Protein AF-A0A363RT65-F1 (afdb_monomer)

Mean predicted aligned error: 19.85 Å

Secondary structure (DSSP, 8-state):
-HHHHHHHHHHHHHHHHHHHHHHHHHHHHHHHHHHHHHHHHHHHHHHHHSS----SS----HHHHHHHHHHHHHHHHHHHHHHHHHTT-SS----------------------

Sequence (113 aa):
MNELLATVVSWTLRIAMVLAGLVFFVSLMVVAAIAAMLWAVRLLWAKVTGKPVVPFAFKMNPASGWTTVYRSTARWSANKGARAAESAASPSGMRASVIDVTDVEPREIRSQH

Radius of gyration: 35.91 Å; Cα contacts (8 Å, |Δi|>4): 6; chains: 1; bounding box: 56×55×102 Å

Solvent-accessible surface area (backbone atoms only — not comparable to full-atom values): 7000 Å² total; per-residue (Å²): 112,68,66,60,51,53,52,51,50,55,50,50,53,50,51,50,52,52,51,53,50,48,54,51,51,52,49,51,50,52,52,51,49,52,51,50,48,54,48,49,51,56,55,46,42,38,68,73,65,73,51,73,70,80,66,86,64,69,85,72,53,73,70,56,61,54,52,54,52,52,50,51,48,51,51,52,51,49,49,51,50,48,55,56,47,62,76,67,63,77,93,77,83,80,83,84,73,76,79,81,76,79,81,79,81,82,80,82,79,81,78,86,126

pLDDT: mean 71.53, std 18.25, range [36.97, 98.0]

Structure (mmCIF, N/CA/C/O backbone):
data_AF-A0A363RT65-F1
#
_entry.id   AF-A0A363RT65-F1
#
loop_
_atom_site.group_PDB
_atom_site.id
_atom_site.type_symbol
_atom_site.label_atom_id
_atom_site.label_alt_id
_atom_site.label_comp_id
_atom_site.label_asym_id
_atom_site.label_entity_id
_atom_site.label_seq_id
_atom_site.pdbx_PDB_ins_code
_atom_site.Cartn_x
_atom_site.Cartn_y
_atom_site.Cartn_z
_atom_site.occupancy
_atom_site.B_iso_or_equiv
_atom_site.auth_seq_id
_atom_site.auth_comp_id
_atom_site.auth_asym_id
_atom_site.auth_atom_id
_atom_site.pdbx_PDB_model_num
ATOM 1 N N . MET A 1 1 ? 25.029 -7.293 -36.561 1.00 64.06 1 MET A N 1
ATOM 2 C CA . MET A 1 1 ? 24.285 -8.347 -35.824 1.00 64.06 1 MET A CA 1
ATOM 3 C C . MET A 1 1 ? 24.382 -8.182 -34.310 1.00 64.06 1 MET A C 1
ATOM 5 O O . MET A 1 1 ? 23.336 -8.121 -33.681 1.00 64.06 1 MET A O 1
ATOM 9 N N . ASN A 1 2 ? 25.579 -8.034 -33.726 1.00 80.75 2 ASN A N 1
ATOM 10 C CA . ASN A 1 2 ? 25.725 -7.828 -32.275 1.00 80.75 2 ASN A CA 1
ATOM 11 C C . ASN A 1 2 ? 25.059 -6.558 -31.727 1.00 80.75 2 ASN A C 1
ATOM 13 O O . ASN A 1 2 ? 24.521 -6.602 -30.628 1.00 80.75 2 ASN A O 1
ATOM 17 N N . GLU A 1 3 ? 25.047 -5.451 -32.472 1.00 86.00 3 GLU A N 1
ATOM 18 C CA . GLU A 1 3 ? 24.416 -4.214 -31.985 1.00 86.00 3 GLU A CA 1
ATOM 19 C C . GLU A 1 3 ? 22.900 -4.350 -31.831 1.00 86.00 3 GLU A C 1
ATOM 21 O O . GLU A 1 3 ? 22.359 -3.978 -30.798 1.00 86.00 3 GLU A O 1
ATOM 26 N N . LEU A 1 4 ? 22.227 -4.990 -32.794 1.00 86.50 4 LEU A N 1
ATOM 27 C CA . LEU A 1 4 ? 20.795 -5.289 -32.695 1.00 86.50 4 LEU A CA 1
ATOM 28 C C . LEU A 1 4 ? 20.498 -6.196 -31.499 1.00 86.50 4 LEU A C 1
ATOM 30 O O . LEU A 1 4 ? 19.549 -5.944 -30.763 1.00 86.50 4 LEU A O 1
ATOM 34 N N . LEU A 1 5 ? 21.334 -7.213 -31.265 1.00 88.44 5 LEU A N 1
ATOM 35 C CA . LEU A 1 5 ? 21.217 -8.083 -30.093 1.00 88.44 5 LEU A CA 1
ATOM 36 C C . LEU A 1 5 ? 21.379 -7.286 -28.791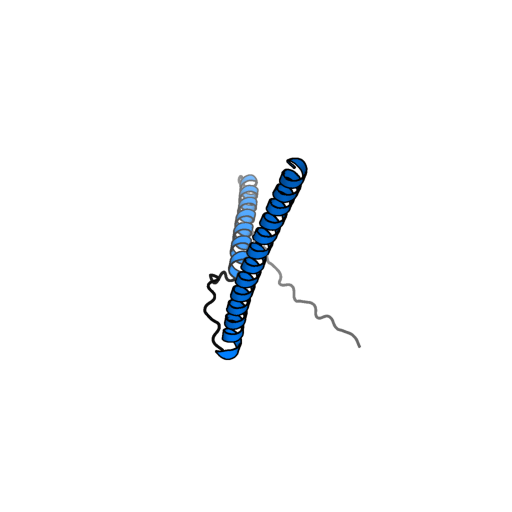 1.00 88.44 5 LEU A C 1
ATOM 38 O O . LEU A 1 5 ? 20.567 -7.434 -27.882 1.00 88.44 5 LEU A O 1
ATOM 42 N N . ALA A 1 6 ? 22.366 -6.394 -28.708 1.00 90.62 6 ALA A N 1
ATOM 43 C CA . ALA A 1 6 ? 22.580 -5.551 -27.534 1.00 90.62 6 ALA A CA 1
ATOM 44 C C . ALA A 1 6 ? 21.408 -4.580 -27.291 1.00 90.62 6 ALA A C 1
ATOM 46 O O . ALA A 1 6 ? 20.944 -4.417 -26.155 1.00 90.62 6 ALA A O 1
ATOM 47 N N . THR A 1 7 ? 20.869 -3.971 -28.350 1.00 90.56 7 THR A N 1
ATOM 48 C CA . THR A 1 7 ? 19.686 -3.109 -28.258 1.00 90.56 7 THR A CA 1
ATOM 49 C C . THR A 1 7 ? 18.462 -3.898 -27.801 1.00 90.56 7 THR A C 1
ATOM 51 O O . THR A 1 7 ? 17.774 -3.468 -26.879 1.00 90.56 7 THR A O 1
ATOM 54 N N . VAL A 1 8 ? 18.213 -5.079 -28.370 1.00 95.38 8 VAL A N 1
ATOM 55 C CA . VAL A 1 8 ? 17.072 -5.928 -27.996 1.00 95.38 8 VAL A CA 1
ATOM 56 C C . VAL A 1 8 ? 17.182 -6.398 -26.546 1.00 95.38 8 VAL A C 1
ATOM 58 O O . VAL A 1 8 ? 16.199 -6.326 -25.810 1.00 95.38 8 VAL A O 1
ATOM 61 N N . VAL A 1 9 ? 18.365 -6.822 -26.097 1.00 95.31 9 VAL A N 1
ATOM 62 C CA . VAL A 1 9 ? 18.582 -7.279 -24.714 1.00 95.31 9 VAL A CA 1
ATOM 63 C C . VAL A 1 9 ? 18.367 -6.143 -23.714 1.00 95.31 9 VAL A C 1
ATOM 65 O O . VAL A 1 9 ? 17.650 -6.321 -22.730 1.00 95.31 9 VAL A O 1
ATOM 68 N N . SER A 1 10 ? 18.929 -4.960 -23.973 1.00 91.62 10 SER A N 1
ATOM 69 C CA . SER A 1 10 ? 18.754 -3.804 -23.082 1.00 91.62 10 SER A CA 1
ATOM 70 C C . SER A 1 10 ? 17.294 -3.347 -22.997 1.00 91.62 10 SER A C 1
ATOM 72 O O . SER A 1 10 ? 16.808 -3.046 -21.906 1.00 91.62 10 SER A O 1
ATOM 74 N N . TRP A 1 11 ? 16.564 -3.360 -24.115 1.00 96.12 11 TRP A N 1
ATOM 75 C CA . TRP A 1 11 ? 15.129 -3.072 -24.135 1.00 96.12 11 TRP A CA 1
ATOM 76 C C . TRP A 1 11 ? 14.302 -4.132 -23.411 1.00 96.12 11 TRP A C 1
ATOM 78 O O . TRP A 1 11 ? 13.434 -3.786 -22.613 1.00 96.12 11 TRP A O 1
ATOM 88 N N . THR A 1 12 ? 14.603 -5.410 -23.629 1.00 96.56 12 THR A N 1
ATOM 89 C CA . THR A 1 12 ? 13.912 -6.525 -22.968 1.00 96.56 12 THR A CA 1
ATOM 90 C C . THR A 1 12 ? 14.079 -6.444 -21.455 1.00 96.56 12 THR A C 1
ATOM 92 O O . THR A 1 12 ? 13.097 -6.544 -20.725 1.00 96.56 12 THR A O 1
ATOM 95 N N . LEU A 1 13 ? 15.299 -6.184 -20.972 1.00 95.06 13 LEU A N 1
ATOM 96 C CA . LEU A 1 13 ? 15.567 -6.046 -19.542 1.00 95.06 13 LEU A CA 1
ATOM 97 C C . LEU A 1 13 ? 14.811 -4.858 -18.929 1.00 95.06 13 LEU A C 1
ATOM 99 O O . LEU A 1 13 ? 14.252 -4.977 -17.839 1.00 95.06 13 LEU A O 1
ATOM 103 N N . ARG A 1 14 ? 14.739 -3.727 -19.641 1.00 95.19 14 ARG A N 1
ATOM 104 C CA . ARG A 1 14 ? 13.951 -2.563 -19.207 1.00 95.19 14 ARG A CA 1
ATOM 105 C C . ARG A 1 14 ? 12.464 -2.888 -19.123 1.00 95.19 14 ARG A C 1
ATOM 107 O O . ARG A 1 14 ? 11.850 -2.591 -18.104 1.00 95.19 14 ARG A O 1
ATOM 114 N N . ILE A 1 15 ? 11.897 -3.520 -20.152 1.00 96.81 15 ILE A N 1
ATOM 115 C CA . ILE A 1 15 ? 10.487 -3.938 -20.157 1.00 96.81 15 ILE A CA 1
ATOM 116 C C . ILE A 1 15 ? 10.228 -4.904 -19.003 1.00 96.81 15 ILE A C 1
ATOM 118 O O . ILE A 1 15 ? 9.253 -4.727 -18.281 1.00 96.81 15 ILE A O 1
ATOM 122 N N . ALA A 1 16 ? 11.118 -5.873 -18.778 1.00 96.69 16 ALA A N 1
ATOM 123 C CA . ALA A 1 16 ? 11.003 -6.813 -17.671 1.00 96.69 16 ALA A CA 1
ATOM 124 C C . ALA A 1 16 ? 11.014 -6.102 -16.307 1.00 96.69 16 ALA A C 1
ATOM 126 O O . ALA A 1 16 ? 10.162 -6.395 -15.471 1.00 96.69 16 ALA A O 1
ATOM 127 N N . MET A 1 17 ? 11.908 -5.128 -16.087 1.00 96.25 17 MET A N 1
ATOM 128 C CA . MET A 1 17 ? 11.908 -4.321 -14.858 1.00 96.25 17 MET A CA 1
ATOM 129 C C . MET A 1 17 ? 10.624 -3.503 -14.694 1.00 96.25 17 MET A C 1
ATOM 131 O O . MET A 1 17 ? 10.072 -3.456 -13.596 1.00 96.25 17 MET A O 1
ATOM 135 N N . VAL A 1 18 ? 10.134 -2.874 -15.766 1.00 97.00 18 VAL A N 1
ATOM 136 C CA . VAL A 1 18 ? 8.876 -2.111 -15.734 1.00 97.00 18 VAL A CA 1
ATOM 137 C C . VAL A 1 18 ? 7.703 -3.031 -15.412 1.00 97.00 18 VAL A C 1
ATOM 139 O O . VAL A 1 18 ? 6.880 -2.693 -14.567 1.00 97.00 18 VAL A O 1
ATOM 142 N N . LEU A 1 19 ? 7.646 -4.213 -16.027 1.00 97.44 19 LEU A N 1
ATOM 143 C CA . LEU A 1 19 ? 6.601 -5.199 -15.782 1.00 97.44 19 LEU A CA 1
ATOM 144 C C . LEU A 1 19 ? 6.652 -5.709 -14.337 1.00 97.44 19 LEU A C 1
ATOM 146 O O . LEU A 1 19 ? 5.621 -5.782 -13.679 1.00 97.44 19 LEU A O 1
ATOM 150 N N . ALA A 1 20 ? 7.847 -6.005 -13.820 1.00 96.81 20 ALA A N 1
ATOM 151 C CA . ALA A 1 20 ? 8.035 -6.414 -12.431 1.00 96.81 20 ALA A CA 1
ATOM 152 C C . ALA A 1 20 ? 7.570 -5.322 -11.455 1.00 96.81 20 ALA A C 1
ATOM 154 O O . ALA A 1 20 ? 6.838 -5.609 -10.508 1.00 96.81 20 ALA A O 1
ATOM 155 N N . GLY A 1 21 ? 7.929 -4.061 -11.720 1.00 96.31 21 GLY A N 1
ATOM 156 C CA . GLY A 1 21 ? 7.460 -2.913 -10.946 1.00 96.31 21 GLY A CA 1
ATOM 157 C C . GLY A 1 21 ? 5.943 -2.735 -11.016 1.00 96.31 21 GLY A C 1
ATOM 158 O O . GLY A 1 21 ? 5.305 -2.493 -9.994 1.00 96.31 21 GLY A O 1
ATOM 159 N N . LEU A 1 22 ? 5.348 -2.920 -12.196 1.00 97.62 22 LEU A N 1
ATOM 160 C CA . LEU A 1 22 ? 3.902 -2.845 -12.390 1.00 97.62 22 LEU A CA 1
ATOM 161 C C . LEU A 1 22 ? 3.173 -3.948 -11.617 1.00 97.62 22 LEU A C 1
ATOM 163 O O . LEU A 1 22 ? 2.201 -3.665 -10.923 1.00 97.62 22 LEU A O 1
ATOM 167 N N . VAL A 1 23 ? 3.658 -5.189 -11.685 1.00 97.75 23 VAL A N 1
ATOM 168 C CA . VAL A 1 23 ? 3.104 -6.315 -10.920 1.00 97.75 23 VAL A CA 1
ATOM 169 C C . VAL A 1 23 ? 3.194 -6.038 -9.420 1.00 97.75 23 VAL A C 1
ATOM 171 O O . VAL A 1 23 ? 2.213 -6.229 -8.702 1.00 97.75 23 VAL A O 1
ATOM 174 N N . PHE A 1 24 ? 4.335 -5.535 -8.943 1.00 97.50 24 PHE A N 1
ATOM 175 C CA . PHE A 1 24 ? 4.501 -5.150 -7.543 1.00 97.50 24 PHE A CA 1
ATOM 176 C C . PHE A 1 24 ? 3.524 -4.039 -7.133 1.00 97.50 24 PHE A C 1
ATOM 178 O O . PHE A 1 24 ? 2.873 -4.141 -6.095 1.00 97.50 24 PHE A O 1
ATOM 185 N N . PHE A 1 25 ? 3.366 -3.011 -7.966 1.00 96.81 25 PHE A N 1
ATOM 186 C CA . PHE A 1 25 ? 2.437 -1.912 -7.718 1.00 96.81 25 PHE A CA 1
ATOM 187 C C . PHE A 1 25 ? 0.982 -2.387 -7.655 1.00 96.81 25 PHE A C 1
ATOM 189 O O . PHE A 1 25 ? 0.262 -2.049 -6.717 1.00 96.81 25 PHE A O 1
ATOM 196 N N . VAL A 1 26 ? 0.556 -3.212 -8.616 1.00 98.00 26 VAL A N 1
ATOM 197 C CA . VAL A 1 26 ? -0.790 -3.801 -8.640 1.00 98.00 26 VAL A CA 1
ATOM 198 C C . VAL A 1 26 ? -1.012 -4.677 -7.409 1.00 98.00 26 VAL A C 1
ATOM 200 O O . VAL A 1 26 ? -2.055 -4.570 -6.771 1.00 98.00 26 VAL A O 1
ATOM 203 N N . SER A 1 27 ? -0.023 -5.486 -7.024 1.00 97.75 27 SER A N 1
ATOM 204 C CA . SER A 1 27 ? -0.075 -6.284 -5.795 1.00 97.75 27 SER A CA 1
ATOM 205 C C . SER A 1 27 ? -0.293 -5.404 -4.561 1.00 97.75 27 SER A C 1
ATOM 207 O O . SER A 1 27 ? -1.199 -5.657 -3.766 1.00 97.75 27 SER A O 1
ATOM 209 N N . LEU A 1 28 ? 0.459 -4.307 -4.436 1.00 97.12 28 LEU A N 1
ATOM 210 C CA . LEU A 1 28 ? 0.313 -3.365 -3.328 1.00 97.12 28 LEU A CA 1
ATOM 211 C C . LEU A 1 28 ? -1.073 -2.698 -3.318 1.00 97.12 28 LEU A C 1
ATOM 213 O O . LEU A 1 28 ? -1.686 -2.569 -2.260 1.00 97.12 28 LEU A O 1
ATOM 217 N N . MET A 1 29 ? -1.593 -2.331 -4.494 1.00 97.69 29 MET A N 1
ATOM 218 C CA . MET A 1 29 ? -2.957 -1.821 -4.678 1.00 97.69 29 MET A CA 1
ATOM 219 C C . MET A 1 29 ? -4.011 -2.830 -4.210 1.00 97.69 29 MET A C 1
ATOM 221 O O . MET A 1 29 ? -4.941 -2.452 -3.501 1.00 97.69 29 MET A O 1
ATOM 225 N N . VAL A 1 30 ? -3.854 -4.11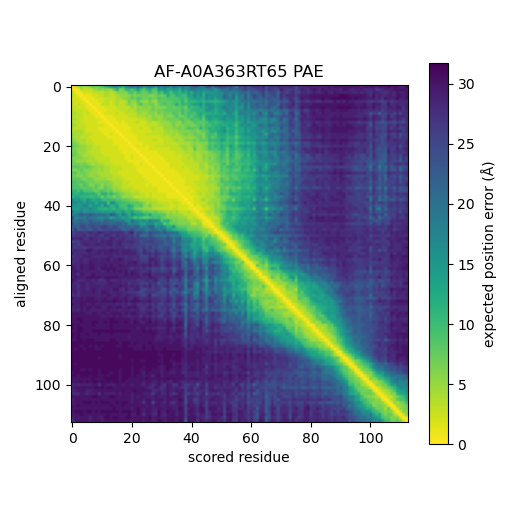1 -4.555 1.00 98.00 30 VAL A N 1
ATOM 226 C CA . VAL A 1 30 ? -4.756 -5.185 -4.114 1.00 98.00 30 VAL A CA 1
ATOM 227 C C . VAL A 1 30 ? -4.700 -5.349 -2.595 1.00 98.00 30 VAL A C 1
ATOM 229 O O . VAL A 1 30 ? -5.745 -5.387 -1.950 1.00 98.00 30 VAL A O 1
ATOM 232 N N . VAL A 1 31 ? -3.504 -5.377 -1.998 1.00 97.50 31 VAL A N 1
ATOM 233 C CA . VAL A 1 31 ? -3.339 -5.449 -0.535 1.00 97.50 31 VAL A CA 1
ATOM 234 C C . VAL A 1 31 ? -4.000 -4.251 0.152 1.00 97.50 31 VAL A C 1
ATOM 236 O O . VAL A 1 31 ? -4.731 -4.429 1.127 1.00 97.50 31 VAL A O 1
ATOM 239 N N . ALA A 1 32 ? -3.802 -3.039 -0.371 1.00 96.31 32 ALA A N 1
ATOM 240 C CA . ALA A 1 32 ? -4.430 -1.829 0.148 1.00 96.31 32 ALA A CA 1
ATOM 241 C C . ALA A 1 32 ? -5.961 -1.874 0.024 1.00 96.31 32 ALA A C 1
ATOM 243 O O . ALA A 1 32 ? -6.656 -1.502 0.968 1.00 96.31 32 ALA A O 1
ATOM 244 N N . ALA A 1 33 ? -6.494 -2.373 -1.095 1.00 96.94 33 ALA A N 1
ATOM 245 C CA . ALA A 1 33 ? -7.930 -2.542 -1.295 1.00 96.94 33 ALA A CA 1
ATOM 246 C C . ALA A 1 33 ? -8.527 -3.548 -0.301 1.00 96.94 33 ALA A C 1
ATOM 248 O O . ALA A 1 33 ? -9.550 -3.261 0.317 1.00 96.94 33 ALA A O 1
ATOM 249 N N . ILE A 1 34 ? -7.864 -4.688 -0.080 1.00 97.25 34 ILE A N 1
ATOM 250 C CA . ILE A 1 34 ? -8.278 -5.678 0.924 1.00 97.25 34 ILE A CA 1
ATOM 251 C C . ILE A 1 34 ? -8.262 -5.049 2.320 1.00 97.25 34 ILE A C 1
ATOM 253 O O . ILE A 1 34 ? -9.245 -5.159 3.051 1.00 97.25 34 ILE A O 1
ATOM 257 N N . ALA A 1 35 ? -7.187 -4.347 2.686 1.00 94.94 35 ALA A N 1
ATOM 258 C CA . ALA A 1 35 ? -7.096 -3.659 3.969 1.00 94.94 35 ALA A CA 1
ATOM 259 C C . ALA A 1 35 ? -8.220 -2.624 4.133 1.00 94.94 35 ALA A C 1
ATOM 261 O O . ALA A 1 35 ? -8.898 -2.615 5.159 1.00 94.94 35 ALA A O 1
ATOM 262 N N . ALA A 1 36 ? -8.473 -1.801 3.113 1.00 93.12 36 ALA A N 1
ATOM 263 C CA . ALA A 1 36 ? -9.561 -0.829 3.110 1.00 93.12 36 ALA A CA 1
ATOM 264 C C . ALA A 1 36 ? -10.928 -1.505 3.265 1.00 93.12 36 ALA A C 1
ATOM 266 O O . ALA A 1 36 ? -11.762 -1.028 4.030 1.00 93.12 36 ALA A O 1
ATOM 267 N N . MET A 1 37 ? -11.147 -2.643 2.605 1.00 94.38 37 MET A N 1
ATOM 268 C CA . MET A 1 37 ? -12.388 -3.405 2.703 1.00 94.38 37 MET A CA 1
ATOM 269 C C . MET A 1 37 ? -12.577 -3.997 4.104 1.00 94.38 37 MET A C 1
ATOM 271 O O . MET A 1 37 ? -13.656 -3.870 4.677 1.00 94.38 37 MET A O 1
ATOM 275 N N . LEU A 1 38 ? -11.521 -4.544 4.712 1.00 91.50 38 LEU A N 1
ATOM 276 C CA . LEU A 1 38 ? -11.536 -5.000 6.106 1.00 91.50 38 LEU A CA 1
ATOM 277 C C . LEU A 1 38 ? -11.842 -3.849 7.075 1.00 91.50 38 LEU A C 1
ATOM 279 O O . LEU A 1 38 ? -12.662 -4.007 7.980 1.00 91.50 38 LEU A O 1
ATOM 283 N N . TRP A 1 39 ? -11.237 -2.678 6.866 1.00 88.62 39 TRP A N 1
ATOM 284 C CA . TRP A 1 39 ? -11.512 -1.472 7.650 1.00 88.62 39 TRP A CA 1
ATOM 285 C C . TRP A 1 39 ? -12.949 -0.981 7.473 1.00 88.62 39 TRP A C 1
ATOM 287 O O . TRP A 1 39 ? -13.615 -0.679 8.461 1.00 88.62 39 TRP A O 1
ATOM 297 N N . ALA A 1 40 ? -13.457 -0.949 6.243 1.00 86.88 40 ALA A N 1
ATOM 298 C CA . ALA A 1 40 ? -14.825 -0.551 5.944 1.00 86.88 40 ALA 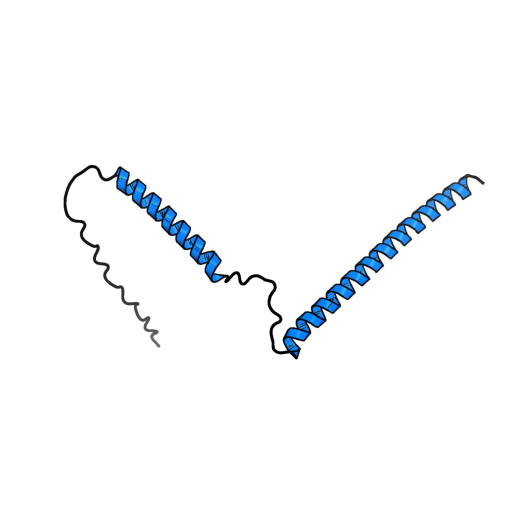A CA 1
ATOM 299 C C . ALA A 1 40 ? -15.831 -1.500 6.601 1.00 86.88 40 ALA A C 1
ATOM 301 O O . ALA A 1 40 ? -16.734 -1.036 7.291 1.00 86.88 40 ALA A O 1
ATOM 302 N N . VAL A 1 41 ? -15.632 -2.818 6.480 1.00 87.88 41 VAL A N 1
ATOM 303 C CA . VAL A 1 41 ? -16.441 -3.826 7.181 1.00 87.88 41 VAL A CA 1
ATOM 304 C C . VAL A 1 41 ? -16.379 -3.595 8.685 1.00 87.88 41 VAL A C 1
ATOM 306 O O . VAL A 1 41 ? -17.413 -3.590 9.340 1.00 87.88 41 VAL A O 1
ATOM 309 N N . ARG A 1 42 ? -15.194 -3.336 9.244 1.00 82.25 42 ARG A N 1
ATOM 310 C CA . ARG A 1 42 ? -14.986 -3.117 10.679 1.00 82.25 42 ARG A CA 1
ATOM 311 C C . ARG A 1 42 ? -15.634 -1.833 11.214 1.00 82.25 42 ARG A C 1
ATOM 313 O O . ARG A 1 42 ? -16.098 -1.830 12.360 1.00 82.25 42 ARG A O 1
ATOM 320 N N . LEU A 1 43 ? -15.659 -0.763 10.417 1.00 78.00 43 LEU A N 1
ATOM 321 C CA . LEU A 1 43 ? -16.377 0.483 10.707 1.00 78.00 43 LEU A CA 1
ATOM 322 C C . LEU A 1 43 ? -17.888 0.281 10.580 1.00 78.00 43 LEU A C 1
ATOM 324 O O . LEU A 1 43 ? -18.651 0.701 11.450 1.00 78.00 43 LEU A O 1
ATOM 328 N N . LEU A 1 44 ? -18.320 -0.419 9.533 1.00 78.69 44 LEU A N 1
ATOM 329 C CA . LEU A 1 44 ? -19.723 -0.721 9.293 1.00 78.69 44 LEU A CA 1
ATOM 330 C C . LEU A 1 44 ? -20.283 -1.656 10.369 1.00 78.69 44 LEU A C 1
ATOM 332 O O . LEU A 1 44 ? -21.414 -1.474 10.796 1.00 78.69 44 LEU A O 1
ATOM 336 N N . TRP A 1 45 ? -19.475 -2.572 10.901 1.00 75.56 45 TRP A N 1
ATOM 337 C CA . TRP A 1 45 ? -19.834 -3.430 12.031 1.00 75.56 45 TRP A CA 1
ATOM 338 C C . TRP A 1 45 ? -20.170 -2.627 13.292 1.00 75.56 45 TRP A C 1
ATOM 340 O O . TRP A 1 45 ? -21.113 -2.962 13.999 1.00 75.56 45 TRP A O 1
ATOM 350 N N . ALA A 1 46 ? -19.455 -1.529 13.565 1.00 66.50 46 ALA A N 1
ATOM 351 C CA . ALA A 1 46 ? -19.801 -0.646 14.682 1.00 66.50 46 ALA A CA 1
ATOM 352 C C . ALA A 1 46 ? -21.174 0.015 14.478 1.00 66.50 46 ALA A C 1
ATOM 354 O O . ALA A 1 46 ? -21.911 0.225 15.440 1.00 66.50 46 ALA A O 1
ATOM 355 N N . LYS A 1 47 ? -21.524 0.308 13.221 1.00 64.38 47 LYS A N 1
ATOM 356 C CA . LYS A 1 47 ? -22.789 0.943 12.844 1.00 64.38 47 LYS A CA 1
ATOM 357 C C . LYS A 1 47 ? -23.962 -0.045 12.792 1.00 64.38 47 LYS A C 1
ATOM 359 O O . LYS A 1 47 ? -25.058 0.316 13.195 1.00 64.38 47 LYS A O 1
ATOM 364 N N . VAL A 1 48 ? -23.734 -1.275 12.324 1.00 69.56 48 VAL A N 1
ATOM 365 C CA . VAL A 1 48 ? -24.765 -2.316 12.151 1.00 69.56 48 VAL A CA 1
ATOM 366 C C . VAL A 1 48 ? -25.029 -3.073 13.452 1.00 69.56 48 VAL A C 1
ATOM 368 O O . VAL A 1 48 ? -26.179 -3.347 13.775 1.00 69.56 48 VAL A O 1
ATOM 371 N N . THR A 1 49 ? -23.994 -3.390 14.231 1.00 66.31 49 THR A N 1
ATOM 372 C CA . THR A 1 49 ? -24.142 -4.239 15.424 1.00 66.31 49 THR A CA 1
ATOM 373 C C . THR A 1 49 ? -24.494 -3.429 16.680 1.00 66.31 49 THR A C 1
ATOM 375 O O . THR A 1 49 ? -24.832 -4.018 17.705 1.00 66.31 49 THR A O 1
ATOM 378 N N . GLY A 1 50 ? -24.379 -2.091 16.659 1.00 59.00 50 GLY A N 1
ATOM 379 C CA . GLY A 1 50 ? -24.646 -1.199 17.807 1.00 59.00 50 GLY A CA 1
ATOM 380 C C . GLY A 1 50 ? -23.748 -1.433 19.036 1.00 59.00 50 GLY A C 1
ATOM 381 O O . GLY A 1 50 ? -23.786 -0.681 20.006 1.00 59.00 50 GLY A O 1
ATOM 382 N N . LYS A 1 51 ? -22.916 -2.477 18.994 1.00 59.44 51 LYS A N 1
ATOM 383 C CA . LYS A 1 51 ? -21.943 -2.866 20.003 1.00 59.44 51 LYS A CA 1
ATOM 384 C C . LYS A 1 51 ? -20.567 -2.450 19.490 1.00 59.44 51 LYS A C 1
ATOM 386 O O . LYS A 1 51 ? -20.090 -3.041 18.516 1.00 59.44 51 LYS A O 1
ATOM 391 N N . PRO A 1 52 ? -19.922 -1.439 20.099 1.00 58.72 52 PRO A N 1
ATOM 392 C CA . PRO A 1 52 ? -18.578 -1.054 19.712 1.00 58.72 52 PRO A CA 1
ATOM 393 C C . PRO A 1 52 ? -17.666 -2.255 19.947 1.00 58.72 52 PRO A C 1
ATOM 395 O O . PRO A 1 52 ? -17.531 -2.746 21.067 1.00 58.72 52 PRO A O 1
ATOM 398 N N . VAL A 1 53 ? -17.076 -2.761 18.868 1.00 59.50 53 VAL A N 1
ATOM 399 C CA . VAL A 1 53 ? -16.047 -3.796 18.941 1.00 59.50 53 VAL A CA 1
ATOM 400 C C . VAL A 1 53 ? -14.970 -3.302 19.898 1.00 59.50 53 VAL A C 1
ATOM 402 O O . VAL A 1 53 ? -14.448 -2.198 19.716 1.00 59.50 53 VAL A O 1
ATOM 405 N N . VAL A 1 54 ? -14.687 -4.119 20.911 1.00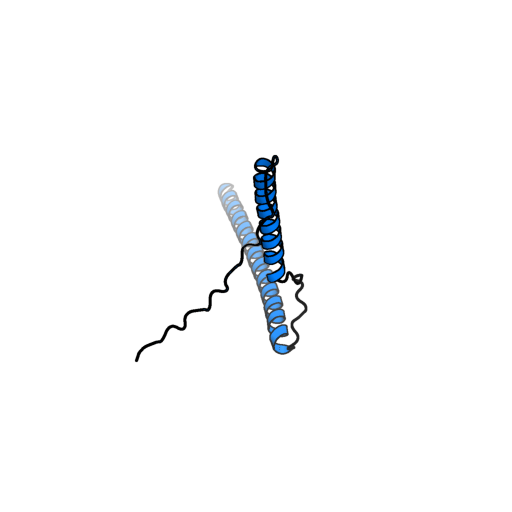 59.75 54 VAL A N 1
ATOM 406 C CA . VAL A 1 54 ? -13.730 -3.843 21.983 1.00 59.75 54 VAL A CA 1
ATOM 407 C C . VAL A 1 54 ? -12.481 -3.145 21.431 1.00 59.75 54 VAL A C 1
ATOM 409 O O . VAL A 1 54 ? -11.800 -3.703 20.567 1.00 59.75 54 VAL A O 1
ATOM 412 N N . PRO A 1 55 ? -12.197 -1.899 21.847 1.00 62.50 55 PRO A N 1
ATOM 413 C CA . PRO A 1 55 ? -11.010 -1.209 21.384 1.00 62.50 55 PRO A CA 1
ATOM 414 C C . PRO A 1 55 ? -9.785 -1.976 21.888 1.00 62.50 55 PRO A C 1
ATOM 416 O O . PRO A 1 55 ? -9.566 -2.099 23.087 1.00 62.50 55 PRO A O 1
ATOM 419 N N . PHE A 1 56 ? -8.973 -2.480 20.957 1.00 59.53 56 PHE A N 1
ATOM 420 C CA . PHE A 1 56 ? -7.612 -2.968 21.231 1.00 59.53 56 PHE A CA 1
ATOM 421 C C . PHE A 1 56 ? -6.696 -1.823 21.691 1.00 59.53 56 PHE A C 1
ATOM 423 O O . PHE A 1 56 ? -5.605 -2.058 22.203 1.00 59.53 56 PHE A O 1
ATOM 430 N N . ALA A 1 57 ? -7.152 -0.575 21.529 1.00 60.66 57 ALA A N 1
ATOM 431 C CA . ALA A 1 57 ? -6.642 0.540 22.295 1.00 60.66 57 ALA A CA 1
ATOM 432 C C . ALA A 1 57 ? -6.976 0.275 23.764 1.00 60.66 57 ALA A C 1
ATOM 434 O O . ALA A 1 57 ? -8.106 0.476 24.215 1.00 60.66 57 ALA A O 1
ATOM 435 N N . PHE A 1 58 ? -5.962 -0.202 24.489 1.00 57.50 58 PHE A N 1
ATOM 436 C CA . PHE A 1 58 ? -5.818 -0.034 25.926 1.00 57.50 58 PHE A CA 1
ATOM 437 C C . PHE A 1 58 ? -6.557 1.239 26.337 1.00 57.50 58 PHE A C 1
ATOM 439 O O . PHE A 1 58 ? -6.336 2.286 25.724 1.00 57.50 58 PHE A O 1
ATOM 446 N N . LYS A 1 59 ? -7.481 1.141 27.300 1.00 58.00 59 LYS A N 1
ATOM 447 C CA . LYS A 1 59 ? -8.223 2.288 27.834 1.00 58.00 59 LYS A CA 1
ATOM 448 C C . LYS A 1 59 ? -7.245 3.227 28.548 1.00 58.00 59 LYS A C 1
ATOM 450 O O . LYS A 1 59 ? -7.250 3.336 29.769 1.00 58.00 59 LYS A O 1
ATOM 455 N N . MET A 1 60 ? -6.385 3.894 27.790 1.00 54.88 60 MET A N 1
ATOM 456 C CA . MET A 1 60 ? -5.621 5.045 28.210 1.00 54.88 60 MET A CA 1
ATOM 457 C C . MET A 1 60 ? -6.679 6.132 28.336 1.00 54.88 60 MET A C 1
ATOM 459 O O . MET A 1 60 ? -7.039 6.789 27.363 1.00 54.88 60 MET A O 1
ATOM 463 N N . ASN A 1 61 ? -7.300 6.210 29.512 1.00 58.22 61 ASN A N 1
ATOM 464 C CA . ASN A 1 61 ? -8.203 7.296 29.829 1.00 58.22 61 ASN A CA 1
ATOM 465 C C . ASN A 1 61 ? -7.407 8.589 29.578 1.00 58.22 61 ASN A C 1
ATOM 467 O O . ASN A 1 61 ? -6.408 8.805 30.265 1.00 58.22 61 ASN A O 1
ATOM 471 N N . PRO A 1 62 ? -7.768 9.437 28.599 1.00 57.28 62 PRO A N 1
ATOM 472 C CA . PRO A 1 62 ? -6.993 10.639 28.316 1.00 57.28 62 PRO A CA 1
ATOM 473 C C . PRO A 1 62 ? -6.897 11.534 29.560 1.00 57.28 62 PRO A C 1
ATOM 475 O O . PRO A 1 62 ? -5.890 12.205 29.744 1.00 57.28 62 PRO A O 1
ATOM 478 N N . ALA A 1 63 ? -7.858 11.457 30.489 1.00 58.00 63 ALA A N 1
ATOM 479 C CA . ALA A 1 63 ? -7.803 12.164 31.767 1.00 58.00 63 ALA A CA 1
ATOM 480 C C . ALA A 1 63 ? -6.730 11.628 32.746 1.00 58.00 63 ALA A C 1
ATOM 482 O O . ALA A 1 63 ? -6.246 12.375 33.599 1.00 58.00 63 ALA A O 1
ATOM 483 N N . SER A 1 64 ? -6.307 10.360 32.645 1.00 56.38 64 SER A N 1
ATOM 484 C CA . SER A 1 64 ? -5.284 9.805 33.549 1.00 56.38 64 SER A CA 1
ATOM 485 C C . SER A 1 64 ? -3.867 10.253 33.180 1.00 56.38 64 SER A C 1
ATOM 487 O O . SER A 1 64 ? -3.039 10.446 34.065 1.00 56.38 64 SER A O 1
ATOM 489 N N . GLY A 1 65 ? -3.586 10.474 31.890 1.00 58.91 65 GLY A N 1
ATOM 490 C CA . GLY A 1 65 ? -2.280 10.969 31.438 1.00 58.91 65 GLY A CA 1
ATOM 491 C C . GLY A 1 65 ? -1.957 12.363 31.986 1.00 58.91 65 GLY A C 1
ATOM 492 O O . GLY A 1 65 ? -0.858 12.597 32.487 1.00 58.91 65 GLY A O 1
ATOM 493 N N . TRP A 1 66 ? -2.941 13.266 31.979 1.00 59.16 66 TRP A N 1
ATOM 494 C CA . TRP A 1 66 ? -2.772 14.637 32.473 1.00 59.16 66 TRP A CA 1
ATOM 495 C C . TRP A 1 66 ? -2.705 14.724 34.001 1.00 59.16 66 TRP A C 1
ATOM 497 O O . TRP A 1 66 ? -1.908 15.495 34.533 1.00 59.16 66 TRP A O 1
ATOM 507 N N . THR A 1 67 ? -3.478 13.909 34.727 1.00 61.78 67 THR A N 1
ATOM 508 C CA . THR A 1 67 ? -3.463 13.930 36.203 1.00 61.78 67 THR A CA 1
ATOM 509 C C . THR A 1 67 ? -2.133 13.449 36.785 1.00 61.78 67 THR A C 1
ATOM 511 O O . THR A 1 67 ? -1.659 14.037 37.759 1.00 61.78 67 THR A O 1
ATOM 514 N N . THR A 1 68 ? -1.478 12.454 36.177 1.00 64.50 68 THR A N 1
ATOM 515 C CA . THR A 1 68 ? -0.146 12.002 36.616 1.00 64.50 68 THR A CA 1
ATOM 516 C C . THR A 1 68 ? 0.923 13.077 36.403 1.00 64.50 68 THR A C 1
ATOM 518 O O . THR A 1 68 ? 1.745 13.285 37.295 1.00 64.50 68 THR A O 1
ATOM 521 N N . VAL A 1 69 ? 0.888 13.809 35.282 1.00 63.47 69 VAL A N 1
ATOM 522 C CA . VAL A 1 69 ? 1.847 14.896 34.992 1.00 63.47 69 VAL A CA 1
ATOM 523 C C . VAL A 1 69 ? 1.586 16.134 35.854 1.00 63.47 69 VAL A C 1
ATOM 525 O O . VAL A 1 69 ? 2.523 16.761 36.352 1.00 63.47 69 VAL A O 1
ATOM 528 N N . TYR A 1 70 ? 0.319 16.473 36.101 1.00 61.16 70 TYR A N 1
ATOM 529 C CA . TYR A 1 70 ? -0.022 17.575 37.000 1.00 61.16 70 TYR A CA 1
ATOM 530 C C . TYR A 1 70 ? 0.399 17.258 38.441 1.00 61.16 70 TYR A C 1
ATOM 532 O O . TYR A 1 70 ? 0.989 18.099 39.117 1.00 61.16 70 TYR A O 1
ATOM 540 N N . ARG A 1 71 ? 0.196 16.013 38.901 1.00 61.16 71 ARG A N 1
ATOM 541 C CA . ARG A 1 71 ? 0.665 15.578 40.226 1.00 61.16 71 ARG A CA 1
ATOM 542 C C . ARG A 1 71 ? 2.187 15.489 40.329 1.00 61.16 71 ARG A C 1
ATOM 544 O O . ARG A 1 71 ? 2.725 15.846 41.375 1.00 61.16 71 ARG A O 1
ATOM 551 N N . SER A 1 72 ? 2.897 15.053 39.288 1.00 60.22 72 SER A N 1
ATOM 552 C CA . SER A 1 72 ? 4.366 15.029 39.304 1.00 60.22 72 SER A CA 1
ATOM 553 C C . SER A 1 72 ? 4.960 16.441 39.281 1.00 60.22 72 SER A C 1
ATOM 555 O O . SER A 1 72 ? 5.917 16.705 40.008 1.00 60.22 72 SER A O 1
ATOM 557 N N . THR A 1 73 ? 4.336 17.374 38.557 1.00 59.00 73 THR A N 1
ATOM 558 C CA . THR A 1 73 ? 4.717 18.795 38.550 1.00 59.00 73 THR A CA 1
ATOM 559 C C . THR A 1 73 ? 4.417 19.460 39.892 1.00 59.00 73 THR A C 1
ATOM 561 O O . THR A 1 73 ? 5.278 20.153 40.428 1.00 59.00 73 THR A O 1
ATOM 564 N N . ALA A 1 74 ? 3.258 19.184 40.501 1.00 60.25 74 ALA A N 1
ATOM 565 C CA . ALA A 1 74 ? 2.931 19.653 41.847 1.00 60.25 74 ALA A CA 1
ATOM 566 C C . ALA A 1 74 ? 3.921 19.118 42.895 1.00 60.25 74 ALA A C 1
ATOM 568 O O . ALA A 1 74 ? 4.362 19.869 43.759 1.00 60.25 74 ALA A O 1
ATOM 569 N N . ARG A 1 75 ? 4.348 17.852 42.789 1.00 58.22 75 ARG A N 1
ATOM 570 C CA . ARG A 1 75 ? 5.361 17.259 43.678 1.0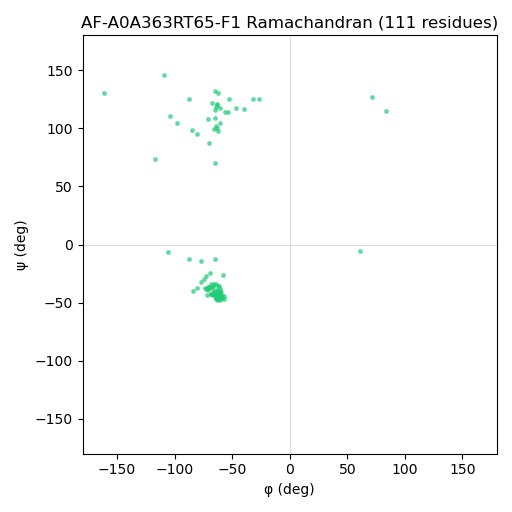0 58.22 75 ARG A CA 1
ATOM 571 C C . ARG A 1 75 ? 6.763 17.834 43.442 1.00 58.22 75 ARG A C 1
ATOM 573 O O . ARG A 1 75 ? 7.502 18.025 44.402 1.00 58.22 75 ARG A O 1
ATOM 580 N N . TRP A 1 76 ? 7.134 18.145 42.200 1.00 56.50 76 TRP A N 1
ATOM 581 C CA . TRP A 1 76 ? 8.409 18.802 41.881 1.00 56.50 76 TRP A CA 1
ATOM 582 C C . TRP A 1 76 ? 8.433 20.270 42.331 1.00 56.50 76 TRP A C 1
ATOM 584 O O . TRP A 1 76 ? 9.429 20.724 42.893 1.00 56.50 76 TRP A O 1
ATOM 594 N N . SER A 1 77 ? 7.315 20.983 42.173 1.00 59.31 77 SER A N 1
ATOM 595 C CA . SER A 1 77 ? 7.116 22.342 42.688 1.00 59.31 77 SER A CA 1
ATOM 596 C C . SER A 1 77 ? 7.117 22.372 44.217 1.00 59.31 77 SER A C 1
ATOM 598 O O . SER A 1 77 ? 7.790 23.210 44.811 1.00 59.31 77 SER A O 1
ATOM 600 N N . ALA A 1 78 ? 6.455 21.412 44.869 1.00 59.25 78 ALA A N 1
ATOM 601 C CA . ALA A 1 78 ? 6.493 21.254 46.320 1.00 59.25 78 ALA A CA 1
ATOM 602 C C . ALA A 1 78 ? 7.909 20.941 46.824 1.00 59.25 78 ALA A C 1
ATOM 604 O O . ALA A 1 78 ? 8.303 21.447 47.865 1.00 59.25 78 ALA A O 1
ATOM 605 N N . ASN A 1 79 ? 8.711 20.179 46.071 1.00 58.44 79 ASN A N 1
ATOM 606 C CA . ASN A 1 79 ? 10.100 19.892 46.435 1.00 58.44 79 ASN A CA 1
ATOM 607 C C . ASN A 1 79 ? 11.041 21.096 46.212 1.00 58.44 79 ASN A C 1
ATOM 609 O O . ASN A 1 79 ? 12.015 21.255 46.945 1.00 58.44 79 ASN A O 1
ATOM 613 N N . LYS A 1 80 ? 10.752 21.981 45.241 1.00 57.81 80 LYS A N 1
ATOM 614 C CA . LYS A 1 80 ? 11.417 23.297 45.136 1.00 57.81 80 LYS A CA 1
ATOM 615 C C . LYS A 1 80 ? 11.025 24.216 46.292 1.00 57.81 80 LYS A C 1
ATOM 617 O O . LYS A 1 80 ? 11.905 24.858 46.852 1.00 57.81 80 LYS A O 1
ATOM 622 N N . GLY A 1 81 ? 9.744 24.243 46.664 1.00 55.66 81 GLY A N 1
ATOM 623 C CA . GLY A 1 81 ? 9.247 24.992 47.821 1.00 55.66 81 GLY A CA 1
ATOM 624 C C . GLY A 1 81 ? 9.838 24.491 49.139 1.00 55.66 81 GLY A C 1
ATOM 625 O O . GLY A 1 81 ? 10.273 25.298 49.946 1.00 55.66 81 GLY A O 1
ATOM 626 N N . ALA A 1 82 ? 9.957 23.172 49.314 1.00 54.28 82 ALA A N 1
ATOM 627 C CA . ALA A 1 82 ? 10.580 22.554 50.482 1.00 54.28 82 ALA A CA 1
ATOM 628 C C . ALA A 1 82 ? 12.091 22.829 50.550 1.00 54.28 82 ALA A C 1
ATOM 630 O O . ALA A 1 82 ? 12.582 23.206 51.603 1.00 54.28 82 ALA A O 1
ATOM 631 N N . ARG A 1 83 ? 12.830 22.750 49.431 1.00 52.50 83 ARG A N 1
ATOM 632 C CA . ARG A 1 83 ? 14.265 23.110 49.403 1.00 52.50 83 ARG A CA 1
ATOM 633 C C . ARG A 1 83 ? 14.531 24.605 49.595 1.00 52.50 83 ARG A C 1
ATOM 635 O O . ARG A 1 83 ? 15.543 24.965 50.195 1.00 52.50 83 ARG A O 1
ATOM 642 N N . ALA A 1 84 ? 13.642 25.467 49.099 1.00 52.12 84 ALA A N 1
ATOM 643 C CA . ALA A 1 84 ? 13.701 26.906 49.348 1.00 52.12 84 ALA A CA 1
ATOM 644 C C . ALA A 1 84 ? 13.342 27.245 50.808 1.00 52.12 84 ALA A C 1
ATOM 646 O O . ALA A 1 84 ? 13.976 28.113 51.398 1.00 52.12 84 ALA A O 1
ATOM 647 N N . ALA A 1 85 ? 12.389 26.521 51.405 1.00 50.06 85 ALA A N 1
ATOM 648 C CA . ALA A 1 85 ? 12.008 26.659 52.810 1.00 50.06 85 ALA A CA 1
ATOM 649 C C . ALA A 1 85 ? 13.088 26.131 53.773 1.00 50.06 85 ALA A C 1
ATOM 651 O O . ALA A 1 85 ? 13.349 26.756 54.795 1.00 50.06 85 ALA A O 1
ATOM 652 N N . GLU A 1 86 ? 13.774 25.039 53.430 1.00 46.69 86 GLU A N 1
ATOM 653 C CA . GLU A 1 86 ? 14.845 24.454 54.252 1.00 46.69 86 GLU A CA 1
ATOM 654 C C . GLU A 1 86 ? 16.129 25.300 54.234 1.00 46.69 86 GLU A C 1
ATOM 656 O O . GLU A 1 86 ? 16.860 25.343 55.217 1.00 46.69 86 GLU A O 1
ATOM 661 N N . SER A 1 87 ? 16.357 26.066 53.159 1.00 47.38 87 SER A N 1
ATOM 662 C CA . SER A 1 87 ? 17.438 27.066 53.095 1.00 47.38 87 SER A CA 1
ATOM 663 C C . SER A 1 87 ? 17.120 28.357 53.869 1.00 47.38 87 SER A C 1
ATOM 665 O O . SER A 1 87 ? 18.021 29.156 54.114 1.00 47.38 87 SER A O 1
ATOM 667 N N . ALA A 1 88 ? 15.854 28.573 54.248 1.00 50.19 88 ALA A N 1
ATOM 668 C CA . ALA A 1 88 ? 15.376 29.772 54.942 1.00 50.19 88 ALA A CA 1
ATOM 669 C C . ALA A 1 88 ? 15.067 29.547 56.437 1.00 50.19 88 ALA A C 1
ATOM 671 O O . ALA A 1 88 ? 14.779 30.508 57.147 1.00 50.19 88 ALA A O 1
ATOM 672 N N . ALA A 1 89 ? 15.133 28.308 56.934 1.00 46.56 89 ALA A N 1
ATOM 673 C CA . ALA A 1 89 ? 14.723 27.948 58.290 1.00 46.56 89 ALA A CA 1
ATOM 674 C C . ALA A 1 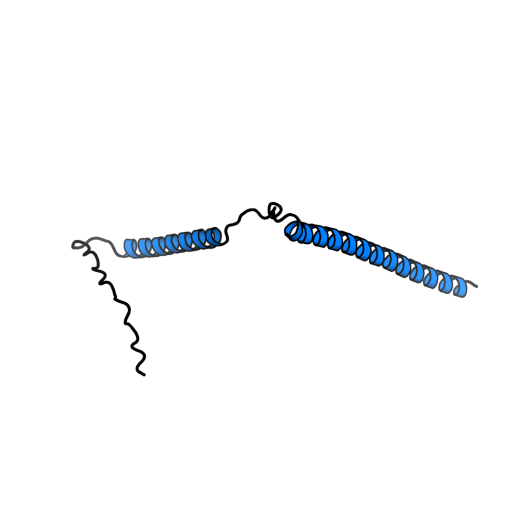89 ? 15.897 27.416 59.131 1.00 46.56 89 ALA A C 1
ATOM 676 O O . ALA A 1 89 ? 15.985 26.233 59.444 1.00 46.56 89 ALA A O 1
ATOM 677 N N . SER A 1 90 ? 16.774 28.331 59.545 1.00 36.97 90 SER A N 1
ATOM 678 C CA . SER A 1 90 ? 17.524 28.212 60.804 1.00 36.97 90 SER A CA 1
ATOM 679 C C . SER A 1 90 ? 16.971 29.275 61.777 1.00 36.97 90 SER A C 1
ATOM 681 O O . SER A 1 90 ? 16.469 30.306 61.329 1.00 36.97 90 SER A O 1
ATOM 683 N N . PRO A 1 91 ? 16.917 29.002 63.090 1.00 46.59 91 PRO A N 1
ATOM 684 C CA . PRO A 1 91 ? 15.682 29.047 63.869 1.00 46.59 91 PRO A CA 1
ATOM 685 C C . PRO A 1 91 ? 15.373 30.433 64.440 1.00 46.59 91 PRO A C 1
ATOM 687 O O . PRO A 1 91 ? 16.150 30.973 65.221 1.00 46.59 91 PRO A O 1
ATOM 690 N N . SER A 1 92 ? 14.186 30.971 64.158 1.00 42.59 92 SER A N 1
ATOM 691 C CA . SER A 1 92 ? 13.566 31.972 65.032 1.00 42.59 92 SER A CA 1
ATOM 692 C C . SER A 1 92 ? 12.064 32.107 64.774 1.00 42.59 92 SER A C 1
ATOM 694 O O . SER A 1 92 ? 11.630 32.279 63.644 1.00 42.59 92 SER A O 1
ATOM 696 N N . GLY A 1 93 ? 11.292 32.060 65.863 1.00 45.62 93 GLY A N 1
ATOM 697 C CA . GLY A 1 93 ? 10.099 32.889 66.025 1.00 45.62 93 GLY A CA 1
ATOM 698 C C . GLY A 1 93 ? 8.783 32.417 65.401 1.00 45.62 93 GLY A C 1
ATOM 699 O O . GLY A 1 93 ? 8.576 32.505 64.204 1.00 45.62 93 GLY A O 1
ATOM 700 N N . MET A 1 94 ? 7.837 32.126 66.298 1.00 48.41 94 MET A N 1
ATOM 701 C CA . MET A 1 94 ? 6.397 32.381 66.159 1.00 48.41 94 MET A CA 1
ATOM 702 C C . MET A 1 94 ? 5.581 31.526 65.169 1.00 48.41 94 MET A C 1
ATOM 704 O O . MET A 1 94 ? 5.848 31.431 63.980 1.00 48.41 94 MET A O 1
ATOM 708 N N . ARG A 1 95 ? 4.505 30.942 65.717 1.00 51.34 95 ARG A N 1
ATOM 709 C CA . ARG A 1 95 ? 3.419 30.213 65.044 1.00 51.34 95 ARG A CA 1
ATOM 710 C C . ARG A 1 95 ? 3.119 30.739 63.635 1.00 51.34 95 ARG A C 1
ATOM 712 O O . ARG A 1 95 ? 2.747 31.898 63.481 1.00 51.34 95 ARG A O 1
ATOM 719 N N . ALA A 1 96 ? 3.167 29.844 62.650 1.00 52.66 96 ALA A N 1
ATOM 720 C CA . ALA A 1 96 ? 2.625 30.090 61.323 1.00 52.66 96 ALA A CA 1
ATOM 721 C C . ALA A 1 96 ? 1.115 30.354 61.438 1.00 52.66 96 ALA A C 1
ATOM 723 O O . ALA A 1 96 ? 0.320 29.444 61.676 1.00 52.66 96 ALA A O 1
ATOM 724 N N . SER A 1 97 ? 0.734 31.622 61.316 1.00 54.12 97 SER A N 1
ATOM 725 C CA . SER A 1 97 ? -0.630 32.036 61.032 1.00 54.12 97 SER A CA 1
ATOM 726 C C . SER A 1 97 ? -1.071 31.351 59.742 1.00 54.12 97 SER A C 1
ATOM 728 O O . SER A 1 97 ? -0.513 31.604 58.673 1.00 54.12 97 SER A O 1
ATOM 730 N N . VAL A 1 98 ? -2.058 30.466 59.866 1.00 57.00 98 VAL A N 1
ATOM 731 C CA . VAL A 1 98 ? -2.899 30.012 58.760 1.00 57.00 98 VAL A CA 1
ATOM 732 C C . VAL A 1 98 ? -3.338 31.258 57.998 1.00 57.00 98 VAL A C 1
ATOM 734 O O . VAL A 1 98 ? -3.947 32.154 58.579 1.00 57.00 98 VAL A O 1
ATOM 737 N N . ILE A 1 99 ? -2.941 31.349 56.732 1.00 58.91 99 ILE A N 1
ATOM 738 C CA . ILE A 1 99 ? -3.367 32.419 55.837 1.00 58.91 99 ILE A CA 1
ATOM 739 C C . ILE A 1 99 ? -4.876 32.242 55.660 1.00 58.91 99 ILE A C 1
ATOM 741 O O . ILE A 1 99 ? -5.317 31.260 55.065 1.00 58.91 99 ILE A O 1
ATOM 745 N N . ASP A 1 100 ? -5.641 33.157 56.248 1.00 57.06 100 ASP A N 1
ATOM 746 C CA . ASP A 1 100 ? -7.080 33.291 56.064 1.00 57.06 100 ASP A CA 1
ATOM 747 C C . ASP A 1 100 ? -7.333 33.666 54.599 1.00 57.06 100 ASP A C 1
ATOM 749 O O . ASP A 1 100 ? -7.052 34.784 54.160 1.00 57.06 100 ASP A O 1
ATOM 753 N N . VAL A 1 101 ? -7.736 32.679 53.800 1.00 62.25 101 VAL A N 1
ATOM 754 C CA . VAL A 1 101 ? -8.089 32.876 52.394 1.00 62.25 101 VAL A CA 1
ATOM 755 C C . VAL A 1 101 ? -9.545 33.311 52.370 1.00 62.25 101 VAL A C 1
ATOM 757 O O . VAL A 1 101 ? -10.451 32.489 52.470 1.00 62.25 101 VAL A O 1
ATOM 760 N N . THR A 1 102 ? -9.759 34.619 52.262 1.00 65.75 102 THR A N 1
ATOM 761 C CA . THR A 1 102 ? -11.083 35.205 52.051 1.00 65.75 102 THR A CA 1
ATOM 762 C C . THR A 1 102 ? -11.631 34.734 50.704 1.00 65.75 102 THR A C 1
ATOM 764 O O . THR A 1 102 ? -11.008 34.964 49.666 1.00 65.75 102 THR A O 1
ATOM 767 N N . ASP A 1 103 ? -12.774 34.049 50.729 1.00 68.69 103 ASP A N 1
ATOM 768 C CA . ASP A 1 103 ? -13.438 33.560 49.522 1.00 68.69 103 ASP A CA 1
ATOM 769 C C . ASP A 1 103 ? -13.902 34.748 48.664 1.00 68.69 103 ASP A C 1
ATOM 771 O O . ASP A 1 103 ? -14.473 35.717 49.173 1.00 68.69 103 ASP A O 1
ATOM 775 N N . VAL A 1 104 ? -13.602 34.706 47.366 1.00 73.62 104 VAL A N 1
ATOM 776 C CA . VAL A 1 104 ? -13.925 35.792 46.434 1.00 73.62 104 VAL A CA 1
ATOM 777 C C . VAL A 1 104 ? -15.213 35.422 45.718 1.00 73.62 104 VAL A C 1
ATOM 779 O O . VAL A 1 104 ? -15.209 34.586 44.814 1.00 73.62 104 VAL A O 1
ATOM 782 N N . GLU A 1 105 ? -16.315 36.066 46.101 1.00 71.12 105 GLU A N 1
ATOM 783 C CA . GLU A 1 105 ? -17.582 35.908 45.392 1.00 71.12 105 GLU A CA 1
ATOM 784 C C . GLU A 1 105 ? -17.456 36.400 43.933 1.00 71.12 105 GLU A C 1
ATOM 786 O O . GLU A 1 105 ? -16.961 37.508 43.679 1.00 71.12 105 GLU A O 1
ATOM 791 N N . PRO A 1 106 ? -17.891 35.599 42.944 1.00 66.00 106 PRO A N 1
ATOM 792 C CA . PRO A 1 106 ? -17.860 36.000 41.547 1.00 66.00 106 PRO A CA 1
ATOM 793 C C . PRO A 1 106 ? -18.851 37.142 41.296 1.00 66.00 106 PRO A C 1
ATOM 795 O O . PRO A 1 106 ? -20.056 37.015 41.493 1.00 66.00 106 PRO A O 1
ATOM 798 N N . ARG A 1 107 ? -18.337 38.275 40.810 1.00 68.06 107 ARG A N 1
ATOM 799 C CA . ARG A 1 107 ? -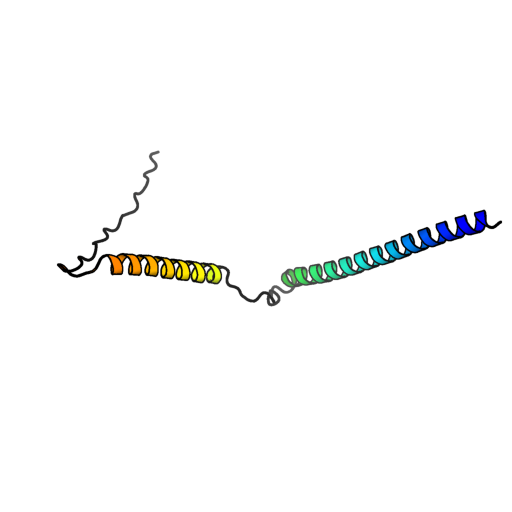19.138 39.462 40.493 1.00 68.06 107 ARG A CA 1
ATOM 800 C C . ARG A 1 107 ? -20.107 39.179 39.339 1.00 68.06 107 ARG A C 1
ATOM 802 O O . ARG A 1 107 ? -19.670 39.003 38.202 1.00 68.06 107 ARG A O 1
ATOM 809 N N . GLU A 1 108 ? -21.412 39.229 39.605 1.00 71.00 108 GLU A N 1
ATOM 810 C CA . GLU A 1 108 ? -22.434 39.193 38.555 1.00 71.00 108 GLU A CA 1
ATOM 811 C C . GLU A 1 108 ? -22.313 40.428 37.646 1.00 71.00 108 GLU A C 1
ATOM 813 O O .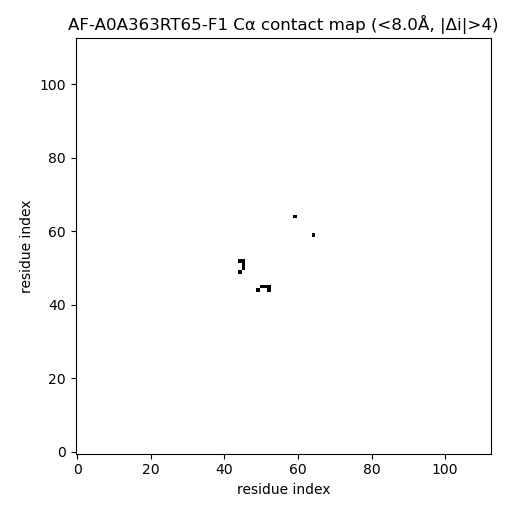 GLU A 1 108 ? -22.387 41.584 38.081 1.00 71.00 108 GLU A O 1
ATOM 818 N N . ILE A 1 109 ? -22.099 40.188 36.353 1.00 61.59 109 ILE A N 1
ATOM 819 C CA . ILE A 1 109 ? -22.040 41.236 35.337 1.00 61.59 109 ILE A CA 1
ATOM 820 C C . ILE A 1 109 ? -23.482 41.589 34.979 1.00 61.59 109 ILE A C 1
ATOM 822 O O . ILE A 1 109 ? -24.107 40.934 34.151 1.00 61.59 109 ILE A O 1
ATOM 826 N N . ARG A 1 110 ? -24.023 42.631 35.615 1.00 61.03 110 ARG A N 1
ATOM 827 C CA . ARG A 1 110 ? -25.302 43.225 35.217 1.00 61.03 110 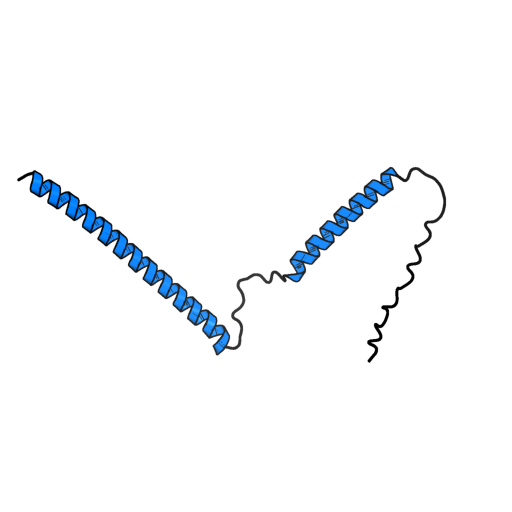ARG A CA 1
ATOM 828 C C . ARG A 1 110 ? -25.176 43.779 33.795 1.00 61.03 110 ARG A C 1
ATOM 830 O O . ARG A 1 110 ? -24.683 44.890 33.604 1.00 61.03 110 ARG A O 1
ATOM 837 N N . SER A 1 111 ? -25.624 43.006 32.810 1.00 52.50 111 SER A N 1
ATOM 838 C CA . SER A 1 111 ? -25.927 43.489 31.466 1.00 52.50 111 SER A CA 1
ATOM 839 C C . SER A 1 111 ? -27.117 44.444 31.567 1.00 52.50 111 SER A C 1
ATOM 841 O O . SER A 1 111 ? -28.258 44.019 31.718 1.00 52.50 111 SER A O 1
ATOM 843 N N . GLN A 1 112 ? -26.821 45.740 31.571 1.00 57.47 112 GLN A N 1
ATOM 844 C CA . GLN A 1 112 ? -27.797 46.813 31.417 1.00 57.47 112 GLN A CA 1
ATOM 845 C C . GLN A 1 112 ? -28.290 46.800 29.968 1.00 57.47 112 GLN A C 1
ATOM 847 O O . GLN A 1 112 ? -27.521 47.160 29.077 1.00 57.47 112 GLN A O 1
ATOM 852 N N . HIS A 1 113 ? -29.531 46.370 29.748 1.00 44.56 113 HIS A N 1
ATOM 853 C CA . HIS A 1 113 ? -30.438 46.949 28.758 1.00 44.56 113 HIS A CA 1
ATOM 854 C C . HIS A 1 113 ? -31.883 46.559 29.062 1.00 44.56 113 HIS A C 1
ATOM 856 O O . HIS A 1 113 ? -32.112 45.375 29.391 1.00 44.56 113 HIS A O 1
#

Foldseek 3Di:
DVVVVVVVVVVVVVVVVVVVVVVVVVVVVVVVVVVVVVVVVLVVCCVVVVDNDPPPPDPPPVVVVVVVVVVVVVVVVVVVVVVVVVVVPDDDDDDDDDPPDDDDDDDDDPPDD